Protein AF-A0A920KB88-F1 (afdb_monomer)

Mean predicted aligned error: 11.28 Å

Sequence (145 aa):
MKATSLFFSPTLFNYFARHFISYVLSIFLIIMAVIYLLDVVEFLRRGASKDSISLGLILEMAILKAPSIGHKILPFAVLFGSMMAFTKIVKSRELVAAHAAGFTIWQIIIPSICVVLIIGTFWISVINPVSSVLTANLKPWKIAS

Structure (mmCIF, N/CA/C/O backbone):
data_AF-A0A920KB88-F1
#
_entry.id   AF-A0A920KB88-F1
#
loop_
_atom_site.group_PDB
_atom_site.id
_atom_site.type_symbol
_atom_site.label_atom_id
_atom_site.label_alt_id
_atom_site.label_comp_id
_atom_site.label_asym_id
_atom_site.label_entity_id
_atom_site.label_seq_id
_atom_site.pdbx_PDB_ins_code
_atom_site.Cartn_x
_atom_site.Cartn_y
_atom_site.Cartn_z
_atom_site.occupancy
_atom_site.B_iso_or_equiv
_atom_site.auth_seq_id
_atom_site.auth_comp_id
_atom_site.auth_asym_id
_atom_site.auth_atom_id
_atom_site.pdbx_PDB_model_num
ATOM 1 N N . MET A 1 1 ? -14.306 -8.835 35.462 1.00 41.56 1 MET A N 1
ATOM 2 C CA . MET A 1 1 ? -13.471 -8.826 34.240 1.00 41.56 1 MET A CA 1
ATOM 3 C C . MET A 1 1 ? -14.365 -9.252 33.073 1.00 41.56 1 MET A C 1
ATOM 5 O O . MET A 1 1 ? -14.605 -10.437 32.901 1.00 41.56 1 MET A O 1
ATOM 9 N N . LYS A 1 2 ? -15.021 -8.307 32.381 1.00 40.75 2 LYS A N 1
ATOM 10 C CA . LYS A 1 2 ? -15.952 -8.629 31.283 1.00 40.75 2 LYS A CA 1
ATOM 11 C C . LYS A 1 2 ? -15.120 -8.947 30.044 1.00 40.75 2 LYS A C 1
ATOM 13 O O . LYS A 1 2 ? -14.433 -8.062 29.546 1.00 40.75 2 LYS A O 1
ATOM 18 N N . ALA A 1 3 ? -15.178 -10.193 29.582 1.00 52.50 3 ALA A N 1
ATOM 19 C CA . ALA A 1 3 ? -14.753 -10.560 28.242 1.00 52.50 3 ALA A CA 1
ATOM 20 C C . ALA A 1 3 ? -15.615 -9.756 27.257 1.00 52.50 3 ALA A C 1
ATOM 22 O O . ALA A 1 3 ? -16.789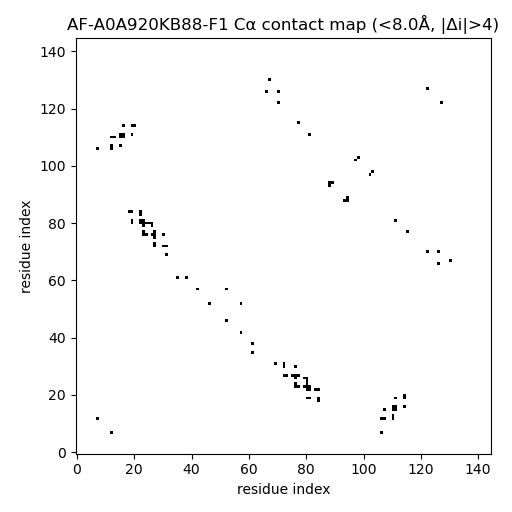 -10.050 27.043 1.00 52.50 3 ALA A O 1
ATOM 23 N N . THR A 1 4 ? -15.056 -8.657 26.762 1.00 54.81 4 THR A N 1
ATOM 24 C CA . THR A 1 4 ? -15.627 -7.788 25.740 1.00 54.81 4 THR A CA 1
ATOM 25 C C . THR A 1 4 ? -15.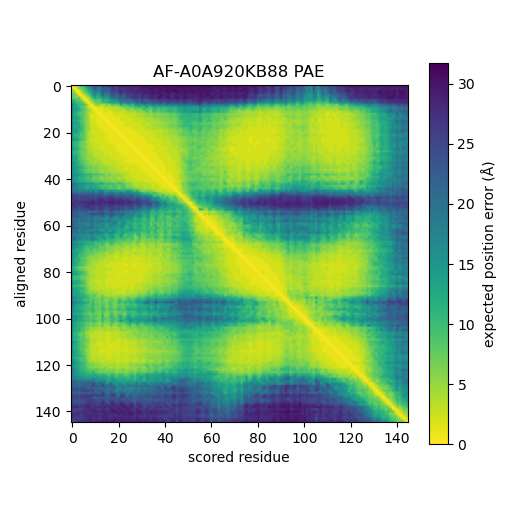690 -8.593 24.456 1.00 54.81 4 THR A C 1
ATOM 27 O O . THR A 1 4 ? -14.698 -8.752 23.750 1.00 54.81 4 THR A O 1
ATOM 30 N N . SER A 1 5 ? -16.863 -9.156 24.183 1.00 48.41 5 SER A N 1
ATOM 31 C CA . SER A 1 5 ? -17.202 -9.755 22.903 1.00 48.41 5 SER A CA 1
ATOM 32 C C . SER A 1 5 ? -16.877 -8.746 21.803 1.00 48.41 5 SER A C 1
ATOM 34 O O . SER A 1 5 ? -17.568 -7.738 21.645 1.00 48.41 5 SER A O 1
ATOM 36 N N . LEU A 1 6 ? -15.774 -8.989 21.095 1.00 57.69 6 LEU A N 1
ATOM 37 C CA . LEU A 1 6 ? -15.375 -8.282 19.891 1.00 57.69 6 LEU A CA 1
ATOM 38 C C . LEU A 1 6 ? -16.514 -8.446 18.882 1.00 57.69 6 LEU A C 1
ATOM 40 O O . LEU A 1 6 ? -16.566 -9.437 18.160 1.00 57.69 6 LEU A O 1
ATOM 44 N N . PHE A 1 7 ? -17.443 -7.492 18.840 1.00 57.25 7 PHE A N 1
ATOM 45 C CA . PHE A 1 7 ? -18.397 -7.361 17.744 1.00 57.25 7 PHE A CA 1
ATOM 46 C C . PHE A 1 7 ? -17.601 -6.952 16.503 1.00 57.25 7 PHE A C 1
ATOM 48 O O . PHE A 1 7 ? -17.481 -5.779 16.154 1.00 57.25 7 PHE A O 1
ATOM 55 N N . PHE A 1 8 ? -16.949 -7.934 15.887 1.00 61.31 8 PHE A N 1
ATOM 56 C CA . PHE A 1 8 ? -16.194 -7.778 14.659 1.00 61.31 8 PHE A CA 1
ATOM 57 C C . PHE A 1 8 ? -17.215 -7.670 13.530 1.00 61.31 8 PHE A C 1
ATOM 59 O O . PHE A 1 8 ? -17.611 -8.667 12.937 1.00 61.31 8 PHE A O 1
ATOM 66 N N . SER A 1 9 ? -17.731 -6.460 13.304 1.00 74.00 9 SER A N 1
ATOM 67 C CA . SER A 1 9 ? -18.686 -6.235 12.225 1.00 74.00 9 SER A CA 1
ATOM 68 C C . SER A 1 9 ? -17.967 -6.409 10.881 1.00 74.00 9 SER A C 1
ATOM 70 O O . SER A 1 9 ? -17.058 -5.624 10.578 1.00 74.00 9 SER A O 1
ATOM 72 N N . PRO A 1 10 ? -18.344 -7.402 10.052 1.00 79.88 10 PRO A N 1
ATOM 73 C CA . PRO A 1 10 ? -17.669 -7.669 8.781 1.00 79.88 10 PRO A CA 1
ATOM 74 C C . PRO A 1 10 ? -17.744 -6.480 7.817 1.00 79.88 10 PRO A C 1
ATOM 76 O O . PRO A 1 10 ? -16.840 -6.262 7.011 1.00 79.88 10 PRO A O 1
ATOM 79 N N . THR A 1 1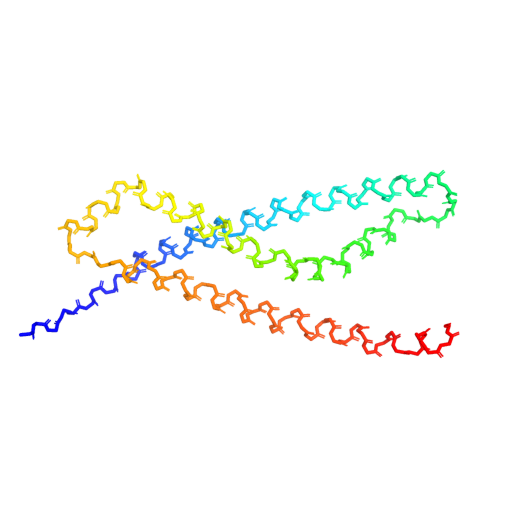1 ? -18.806 -5.678 7.923 1.00 83.94 11 THR A N 1
ATOM 80 C CA . THR A 1 11 ? -19.013 -4.490 7.090 1.00 83.94 11 THR A CA 1
ATOM 81 C C . THR A 1 11 ? -17.975 -3.411 7.382 1.00 83.94 11 THR A C 1
ATOM 83 O O . THR A 1 11 ? -17.391 -2.858 6.451 1.00 83.94 11 THR A O 1
ATOM 86 N N . LEU A 1 12 ? -17.679 -3.166 8.663 1.00 80.50 12 LEU A N 1
ATOM 87 C CA . LEU A 1 12 ? -16.680 -2.189 9.096 1.00 80.50 12 LEU A CA 1
ATOM 88 C C . LEU A 1 12 ? -15.266 -2.627 8.699 1.00 80.50 12 LEU A C 1
ATOM 90 O O . LEU A 1 12 ? -14.485 -1.827 8.185 1.00 80.50 12 LEU A O 1
ATOM 94 N N . PHE A 1 13 ? -14.961 -3.915 8.881 1.00 85.94 13 PHE A N 1
ATOM 95 C CA . PHE A 1 13 ? -13.680 -4.490 8.477 1.00 85.94 13 PHE A CA 1
ATOM 96 C C . PHE A 1 13 ? -13.432 -4.309 6.975 1.00 85.94 13 PHE A C 1
ATOM 98 O O . PHE A 1 13 ? -12.394 -3.782 6.574 1.00 85.94 13 PHE A O 1
ATOM 105 N N . ASN A 1 14 ? -14.402 -4.699 6.144 1.00 87.12 14 ASN A N 1
ATOM 106 C CA . ASN A 1 14 ? -14.271 -4.613 4.693 1.00 87.12 14 ASN A CA 1
ATOM 107 C C . ASN A 1 14 ? -14.203 -3.158 4.202 1.00 87.12 14 ASN A C 1
ATOM 109 O O . ASN A 1 14 ? -13.472 -2.854 3.260 1.00 87.12 14 ASN A O 1
ATOM 113 N N . TYR A 1 15 ? -14.922 -2.246 4.862 1.00 87.50 15 TYR A N 1
ATOM 114 C CA . TYR A 1 15 ? -14.858 -0.817 4.566 1.00 87.50 15 TYR A CA 1
ATOM 115 C C . TYR A 1 15 ? -13.450 -0.253 4.793 1.00 87.50 15 TYR A C 1
ATOM 117 O O . TYR A 1 15 ? -12.865 0.322 3.872 1.00 87.50 15 TYR A O 1
ATOM 125 N N . PHE A 1 16 ? -12.865 -0.479 5.975 1.00 86.06 16 PHE A N 1
ATOM 126 C CA . PHE A 1 16 ? -11.509 -0.011 6.270 1.00 86.06 16 PHE A CA 1
ATOM 127 C C . PHE A 1 16 ? -10.456 -0.680 5.387 1.00 86.06 16 PHE A C 1
ATOM 129 O O . PHE A 1 16 ? -9.570 0.008 4.883 1.00 86.06 16 PHE A O 1
ATOM 136 N N . ALA A 1 17 ? -10.577 -1.987 5.135 1.00 89.69 17 ALA A N 1
ATOM 137 C CA . ALA A 1 17 ? -9.674 -2.715 4.248 1.00 89.69 17 ALA A CA 1
ATOM 138 C C . ALA A 1 17 ? -9.698 -2.153 2.816 1.00 89.69 17 ALA A C 1
ATOM 140 O O . ALA A 1 17 ? -8.644 -1.896 2.233 1.00 89.69 17 ALA A O 1
ATOM 141 N N . ARG A 1 18 ? -10.892 -1.894 2.261 1.00 90.12 18 ARG A N 1
ATOM 142 C CA . ARG A 1 18 ? -11.057 -1.311 0.921 1.00 90.12 18 ARG A CA 1
ATOM 143 C C . ARG A 1 18 ? -10.537 0.124 0.843 1.00 90.12 18 ARG A C 1
ATOM 145 O O . ARG A 1 18 ? -9.951 0.514 -0.165 1.00 90.12 18 ARG A O 1
ATOM 152 N N . HIS A 1 19 ? -10.732 0.912 1.896 1.00 89.44 19 HIS A N 1
ATOM 153 C CA . HIS A 1 19 ? -10.180 2.261 1.958 1.00 89.44 19 HIS A CA 1
ATOM 154 C C . HIS A 1 19 ? -8.647 2.204 1.965 1.00 89.44 19 HIS A C 1
ATOM 156 O O . HIS A 1 19 ? -7.997 2.813 1.118 1.00 89.44 19 HIS A O 1
ATOM 162 N N . PHE A 1 20 ? -8.075 1.387 2.852 1.00 91.25 20 PHE A N 1
ATOM 163 C CA . PHE A 1 20 ? -6.634 1.207 2.999 1.00 91.25 20 PHE A CA 1
ATOM 164 C C . PHE A 1 20 ? -5.965 0.740 1.699 1.00 91.25 20 PHE A C 1
ATOM 166 O O . PHE A 1 20 ? -5.010 1.371 1.242 1.00 91.25 20 PHE A O 1
ATOM 173 N N . ILE A 1 21 ? -6.492 -0.312 1.057 1.00 93.06 21 ILE A N 1
ATOM 174 C CA . ILE A 1 21 ? -5.918 -0.836 -0.190 1.00 93.06 21 ILE A CA 1
ATOM 175 C C . ILE A 1 21 ? -5.972 0.196 -1.318 1.00 93.06 21 ILE A C 1
ATOM 177 O O . ILE A 1 21 ? -5.016 0.311 -2.080 1.00 93.06 21 ILE A O 1
ATOM 181 N N . SER A 1 22 ? -7.043 0.995 -1.394 1.00 93.12 22 SER A N 1
ATOM 182 C CA . SER A 1 22 ? -7.168 2.035 -2.414 1.00 93.12 22 SER A CA 1
ATOM 183 C C . SER A 1 22 ? -6.091 3.107 -2.251 1.00 93.12 22 SER A C 1
ATOM 185 O O . SER A 1 22 ? -5.504 3.517 -3.250 1.00 93.12 22 SER A O 1
ATOM 187 N N . TYR A 1 23 ? -5.790 3.545 -1.023 1.00 93.94 23 TYR A N 1
ATOM 188 C CA . TYR A 1 23 ? -4.729 4.533 -0.779 1.00 93.94 23 TYR A CA 1
ATOM 189 C C . TYR A 1 23 ? -3.336 3.987 -1.085 1.00 93.94 23 TYR A C 1
ATOM 191 O O . TYR A 1 23 ? -2.564 4.653 -1.773 1.00 93.94 23 TYR A O 1
ATOM 199 N N . VAL A 1 24 ? -3.025 2.773 -0.618 1.00 92.88 24 VAL A N 1
ATOM 200 C CA . VAL A 1 24 ? -1.738 2.120 -0.903 1.00 92.88 24 VAL A CA 1
ATOM 201 C C . VAL A 1 24 ? -1.544 1.953 -2.410 1.00 92.88 24 VAL A C 1
ATOM 203 O O . VAL A 1 24 ? -0.498 2.332 -2.935 1.00 92.88 24 VAL A O 1
ATOM 206 N N . LEU A 1 25 ? -2.562 1.458 -3.121 1.00 92.88 25 LEU A N 1
ATOM 207 C CA . LEU A 1 25 ? -2.494 1.265 -4.568 1.00 92.88 25 LEU A CA 1
ATOM 208 C C . LEU A 1 25 ? -2.368 2.596 -5.317 1.00 92.88 25 LEU A C 1
ATOM 210 O O . LEU A 1 25 ? -1.578 2.697 -6.250 1.00 92.88 25 LEU A O 1
ATOM 214 N N . SER A 1 26 ? -3.094 3.631 -4.888 1.00 94.06 26 SER A N 1
ATOM 215 C CA . SER A 1 26 ? -3.028 4.956 -5.518 1.00 94.06 26 SER A CA 1
ATOM 216 C C . SER A 1 26 ? -1.624 5.543 -5.417 1.00 94.06 26 SER A C 1
ATOM 218 O O . SER A 1 26 ? -1.072 5.997 -6.414 1.00 94.06 26 SER A O 1
ATOM 220 N N . ILE A 1 27 ? -1.009 5.485 -4.234 1.00 93.88 27 ILE A N 1
ATOM 221 C CA . ILE A 1 27 ? 0.350 5.998 -4.037 1.00 93.88 27 ILE A CA 1
ATOM 222 C C . ILE A 1 27 ? 1.373 5.158 -4.794 1.00 93.88 27 ILE A C 1
ATOM 224 O O . ILE A 1 27 ? 2.271 5.719 -5.418 1.00 93.88 27 ILE A O 1
ATOM 228 N N . PHE A 1 28 ? 1.226 3.832 -4.788 1.00 91.06 28 PHE A N 1
ATOM 229 C CA . PHE A 1 28 ? 2.081 2.951 -5.577 1.00 91.06 28 PHE A CA 1
ATOM 230 C C . PHE A 1 28 ? 2.056 3.328 -7.063 1.00 91.06 28 PHE A C 1
ATOM 232 O O . PHE A 1 28 ? 3.111 3.500 -7.670 1.00 91.06 28 PHE A O 1
ATOM 239 N N . LEU A 1 29 ? 0.859 3.514 -7.631 1.00 91.62 29 LEU A N 1
ATOM 240 C CA . LEU A 1 29 ? 0.678 3.892 -9.031 1.00 91.62 29 LEU A CA 1
ATOM 241 C C . LEU A 1 29 ? 1.240 5.280 -9.337 1.00 91.62 29 LEU A C 1
ATOM 243 O O . LEU A 1 29 ? 1.883 5.446 -10.368 1.00 91.62 29 LEU A O 1
ATOM 247 N N . ILE A 1 30 ? 1.056 6.257 -8.446 1.00 94.12 30 ILE A N 1
ATOM 248 C CA . ILE A 1 30 ? 1.617 7.605 -8.614 1.00 94.12 30 ILE A CA 1
ATOM 249 C C . ILE A 1 30 ? 3.148 7.547 -8.658 1.00 94.12 30 ILE A C 1
ATOM 251 O O . ILE A 1 30 ? 3.755 8.096 -9.575 1.00 94.12 30 ILE A O 1
ATOM 255 N N . ILE A 1 31 ? 3.783 6.852 -7.708 1.00 90.94 31 ILE A N 1
ATOM 256 C CA . ILE A 1 31 ? 5.248 6.739 -7.666 1.00 90.94 31 ILE A CA 1
ATOM 257 C C . ILE A 1 31 ? 5.765 5.976 -8.894 1.00 90.94 31 ILE A C 1
ATOM 259 O O . ILE A 1 31 ? 6.729 6.412 -9.525 1.00 90.94 31 ILE A O 1
ATOM 263 N N . MET A 1 32 ? 5.109 4.874 -9.274 1.00 87.31 32 MET A N 1
ATOM 264 C CA . MET A 1 32 ? 5.455 4.120 -10.483 1.00 87.31 32 MET A CA 1
ATOM 265 C C . MET A 1 32 ? 5.323 4.967 -11.749 1.00 87.31 32 MET A C 1
ATOM 267 O O . MET A 1 32 ? 6.215 4.924 -12.591 1.00 87.31 32 MET A O 1
ATOM 271 N N . ALA A 1 33 ? 4.260 5.763 -11.880 1.00 88.56 33 ALA A N 1
ATOM 272 C CA . ALA A 1 33 ? 4.052 6.635 -13.032 1.00 88.56 33 ALA A CA 1
ATOM 273 C C . ALA A 1 33 ? 5.155 7.696 -13.152 1.00 88.56 33 ALA A C 1
ATOM 275 O O . ALA A 1 33 ? 5.674 7.921 -14.245 1.00 88.56 33 ALA A O 1
ATOM 276 N N . VAL A 1 34 ? 5.555 8.306 -12.032 1.00 91.19 34 VAL A N 1
ATOM 277 C CA . VAL A 1 34 ? 6.664 9.271 -12.009 1.00 91.19 34 VAL A CA 1
ATOM 278 C C . VAL A 1 34 ? 7.966 8.606 -12.447 1.00 91.19 34 VAL A C 1
ATOM 280 O O . VAL A 1 34 ? 8.654 9.133 -13.315 1.00 91.19 34 VAL A O 1
ATOM 283 N N . ILE A 1 35 ? 8.296 7.436 -11.897 1.00 86.56 35 ILE A N 1
ATOM 284 C CA . ILE A 1 35 ? 9.534 6.724 -12.248 1.00 86.56 35 ILE A CA 1
ATOM 285 C C . ILE A 1 35 ? 9.524 6.284 -13.711 1.00 86.56 35 ILE A C 1
ATOM 287 O O . ILE A 1 35 ? 10.533 6.428 -14.394 1.00 86.56 35 ILE A O 1
ATOM 291 N N . TYR A 1 36 ? 8.384 5.819 -14.215 1.00 81.12 36 TYR A N 1
ATOM 292 C CA . TYR A 1 36 ? 8.230 5.465 -15.620 1.00 81.12 36 TYR A CA 1
ATOM 293 C C . TYR A 1 36 ? 8.469 6.667 -16.542 1.00 81.12 36 TYR A C 1
ATOM 295 O O . TYR A 1 36 ? 9.190 6.557 -17.531 1.00 81.12 36 TYR A O 1
ATOM 303 N N . LEU A 1 37 ? 7.921 7.835 -16.196 1.00 85.50 37 LEU A N 1
ATOM 304 C CA . LEU A 1 37 ? 8.157 9.067 -16.946 1.00 85.50 37 LEU A CA 1
ATOM 305 C C . LEU A 1 37 ? 9.645 9.439 -16.940 1.00 85.50 37 LEU A C 1
ATOM 307 O O . LEU A 1 37 ? 10.192 9.769 -17.992 1.00 85.50 37 LEU A O 1
ATOM 311 N N . LEU A 1 38 ? 10.314 9.335 -15.787 1.00 85.88 38 LEU A N 1
ATOM 312 C CA . LEU A 1 38 ? 11.755 9.580 -15.679 1.00 85.88 38 LEU A CA 1
ATOM 313 C C . LEU A 1 38 ? 12.573 8.617 -16.547 1.00 85.88 38 LEU A C 1
ATOM 315 O O . LEU A 1 38 ? 13.499 9.062 -17.223 1.00 85.88 38 LEU A O 1
ATOM 319 N N . ASP A 1 39 ? 12.218 7.331 -16.572 1.00 80.88 39 ASP A N 1
ATOM 320 C CA . ASP A 1 39 ? 12.881 6.342 -17.424 1.00 80.88 39 ASP A CA 1
ATOM 321 C C . ASP A 1 39 ? 12.716 6.708 -18.908 1.00 80.88 39 ASP A C 1
ATOM 323 O O . ASP A 1 39 ? 13.706 6.749 -19.636 1.00 80.88 39 ASP A O 1
ATOM 327 N N . VAL A 1 40 ? 11.503 7.055 -19.359 1.00 75.12 40 VAL A N 1
ATOM 328 C CA . VAL A 1 40 ? 11.251 7.485 -20.750 1.00 75.12 40 VAL A CA 1
ATOM 329 C C . VAL A 1 40 ? 12.079 8.721 -21.114 1.00 75.12 40 VAL A C 1
ATOM 331 O O . VAL A 1 40 ? 12.700 8.752 -22.177 1.00 75.12 40 VAL A O 1
ATOM 334 N N . VAL A 1 41 ? 12.135 9.725 -20.235 1.00 84.81 41 VAL A N 1
ATOM 335 C CA . VAL A 1 41 ? 12.939 10.940 -20.454 1.00 84.81 41 VAL A CA 1
ATOM 336 C C . VAL A 1 41 ? 14.431 10.611 -20.540 1.00 84.81 41 VAL A C 1
ATOM 338 O O . VAL A 1 41 ? 15.120 11.094 -21.439 1.00 84.81 41 VAL A O 1
ATOM 341 N N . GLU A 1 42 ? 14.938 9.759 -19.650 1.00 81.88 42 GLU A N 1
ATOM 342 C CA . GLU A 1 42 ? 16.335 9.321 -19.666 1.00 81.88 42 GLU A CA 1
ATOM 343 C C . GLU A 1 42 ? 16.662 8.526 -20.941 1.00 81.88 42 GLU A C 1
ATOM 345 O O . GLU A 1 42 ? 17.748 8.677 -21.503 1.00 81.88 42 GLU A O 1
ATOM 350 N N . PHE A 1 43 ? 15.720 7.729 -21.451 1.00 70.94 43 PHE A N 1
ATOM 351 C CA . PHE A 1 43 ? 15.866 7.041 -22.733 1.00 70.94 43 PHE A CA 1
ATOM 352 C C . PHE A 1 43 ? 15.899 8.004 -23.919 1.00 70.94 43 PHE A C 1
ATOM 354 O O . PHE A 1 43 ? 16.781 7.863 -24.762 1.00 70.94 43 PHE A O 1
ATOM 361 N N . LEU A 1 44 ? 15.012 9.003 -23.975 1.00 76.62 44 LEU A N 1
ATOM 362 C CA . LEU A 1 44 ? 15.040 10.038 -25.019 1.00 76.62 44 LEU A CA 1
ATOM 363 C C . LEU A 1 44 ? 16.373 10.797 -25.012 1.00 76.62 44 LEU A C 1
ATOM 365 O O . LEU A 1 44 ? 16.969 11.027 -26.063 1.00 76.62 44 LEU A O 1
ATOM 369 N N . ARG A 1 45 ? 16.886 11.107 -23.815 1.00 77.88 45 ARG A N 1
ATOM 370 C CA . ARG A 1 45 ? 18.191 11.751 -23.632 1.00 77.88 45 ARG A CA 1
ATOM 371 C C . ARG A 1 45 ? 19.347 10.884 -24.141 1.00 77.88 45 ARG A C 1
ATOM 373 O O . ARG A 1 45 ? 20.285 11.411 -24.727 1.00 77.88 45 ARG A O 1
ATOM 380 N N . ARG A 1 46 ? 19.293 9.565 -23.924 1.00 68.50 46 ARG A N 1
ATOM 381 C CA . ARG A 1 46 ? 20.326 8.607 -24.367 1.00 68.50 46 ARG A CA 1
ATOM 382 C C . ARG A 1 46 ? 20.236 8.262 -25.856 1.00 68.50 46 ARG A C 1
ATOM 384 O O . ARG A 1 46 ? 21.270 8.086 -26.495 1.00 68.50 46 ARG A O 1
ATOM 391 N N . GLY A 1 47 ? 19.024 8.174 -26.403 1.00 64.19 47 GLY A N 1
ATOM 392 C CA . GLY A 1 47 ? 18.759 7.863 -27.812 1.00 64.19 47 GLY A CA 1
ATOM 393 C C . GLY A 1 47 ? 19.230 8.958 -28.769 1.00 64.19 47 GLY A C 1
ATOM 394 O O . GLY A 1 47 ? 19.614 8.661 -29.892 1.00 64.19 47 GLY A O 1
ATOM 395 N N . ALA A 1 48 ? 19.328 10.203 -28.297 1.00 59.94 48 ALA A N 1
ATOM 396 C CA . ALA A 1 48 ? 19.934 11.299 -29.050 1.00 59.94 48 ALA A CA 1
ATOM 397 C C . ALA A 1 48 ? 21.444 11.111 -29.334 1.00 59.94 48 ALA A C 1
ATOM 399 O O . ALA A 1 48 ? 22.020 11.899 -30.078 1.00 59.94 48 ALA A O 1
ATOM 400 N N . SER A 1 49 ? 22.111 10.107 -28.742 1.00 58.25 49 SER A N 1
ATOM 401 C CA . SER A 1 49 ? 23.565 9.904 -28.868 1.00 58.25 49 SER A CA 1
ATOM 402 C C . SER A 1 49 ? 23.991 8.595 -29.544 1.00 58.25 49 SER A C 1
ATOM 404 O O . SER A 1 49 ? 25.179 8.445 -29.827 1.00 58.25 49 SER A O 1
ATOM 406 N N . LYS A 1 50 ? 23.081 7.647 -29.811 1.00 56.31 50 LYS A N 1
ATOM 407 C CA . LYS A 1 50 ? 23.385 6.407 -30.548 1.00 56.31 50 LYS A CA 1
ATOM 408 C C . LYS A 1 50 ? 22.171 5.955 -31.355 1.00 56.31 50 LYS A C 1
ATOM 410 O O . LYS A 1 50 ? 21.128 5.650 -30.781 1.00 56.31 50 LYS A O 1
ATOM 415 N N . ASP A 1 51 ? 22.349 5.894 -32.670 1.00 60.16 51 ASP A N 1
ATOM 416 C CA . ASP A 1 51 ? 21.415 5.269 -33.602 1.00 60.16 51 ASP A CA 1
ATOM 417 C C . ASP A 1 51 ? 21.095 3.824 -33.169 1.00 60.16 51 ASP A C 1
ATOM 419 O O . ASP A 1 51 ? 21.958 3.128 -32.635 1.00 60.16 51 ASP A O 1
ATOM 423 N N . SER A 1 52 ? 19.861 3.389 -33.447 1.00 55.38 52 SER A N 1
ATOM 424 C CA . SER A 1 52 ? 19.362 2.002 -33.385 1.00 55.38 52 SER A CA 1
ATOM 425 C C . SER A 1 52 ? 18.831 1.418 -32.060 1.00 55.38 52 SER A C 1
ATOM 427 O O . SER A 1 52 ? 18.928 0.206 -31.855 1.00 55.38 52 SER A O 1
ATOM 429 N N . ILE A 1 53 ? 18.180 2.195 -31.186 1.00 57.03 53 ILE A N 1
ATOM 430 C CA . ILE A 1 53 ? 17.291 1.597 -30.166 1.00 57.03 53 ILE A CA 1
ATOM 431 C C . ILE A 1 53 ? 15.830 1.839 -30.563 1.00 57.03 53 ILE A C 1
ATOM 433 O O . ILE A 1 53 ? 15.330 2.958 -30.490 1.00 57.03 53 ILE A O 1
ATOM 437 N N . SER A 1 54 ? 15.144 0.778 -30.999 1.00 68.12 54 SER A N 1
ATOM 438 C CA . SER A 1 54 ? 13.711 0.813 -31.321 1.00 68.12 54 SER A CA 1
ATOM 439 C C . SER A 1 54 ? 12.884 1.164 -30.079 1.00 68.12 54 SER A C 1
ATOM 441 O O . SER A 1 54 ? 13.077 0.566 -29.019 1.00 68.12 54 SER A O 1
ATOM 44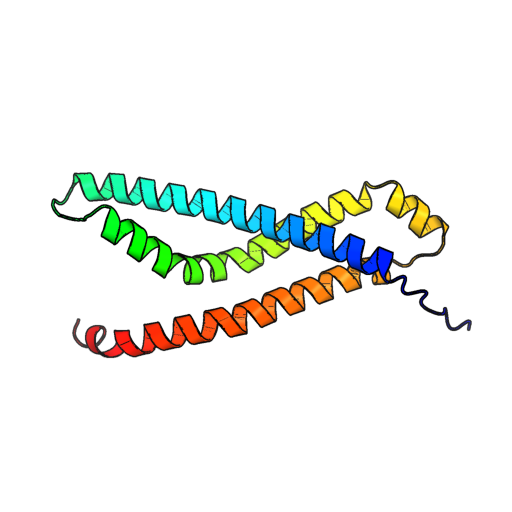3 N N . LEU A 1 55 ? 11.919 2.083 -30.218 1.00 62.47 55 LEU A N 1
ATOM 444 C CA . LEU A 1 55 ? 10.951 2.432 -29.164 1.00 62.47 55 LEU A CA 1
ATOM 445 C C . LEU A 1 55 ? 10.249 1.194 -28.576 1.00 62.47 55 LEU A C 1
ATOM 447 O O . LEU A 1 55 ? 9.953 1.167 -27.383 1.00 62.47 55 LEU A O 1
ATOM 451 N N . GLY A 1 56 ? 10.038 0.150 -29.386 1.00 66.12 56 GLY A N 1
ATOM 452 C CA . GLY A 1 56 ? 9.464 -1.119 -28.931 1.00 66.12 56 GLY A CA 1
ATOM 453 C C . GLY A 1 56 ? 10.361 -1.875 -27.945 1.00 66.12 56 GLY A C 1
ATOM 454 O O . GLY A 1 56 ? 9.870 -2.365 -26.933 1.00 66.12 56 GLY A O 1
ATOM 455 N N . LEU A 1 57 ? 11.680 -1.889 -28.178 1.00 63.53 57 LEU A N 1
ATOM 456 C CA . LEU A 1 57 ? 12.653 -2.543 -27.293 1.00 63.53 57 LEU A CA 1
ATOM 457 C C . LEU A 1 57 ? 12.728 -1.834 -25.931 1.00 63.53 57 LEU A C 1
ATOM 459 O O . LEU A 1 57 ? 12.854 -2.472 -24.892 1.00 63.53 57 LEU A O 1
ATOM 463 N N . ILE A 1 58 ? 12.602 -0.505 -25.923 1.00 63.31 58 ILE A N 1
ATOM 464 C CA . ILE A 1 58 ? 12.586 0.304 -24.695 1.00 63.31 58 ILE A CA 1
ATOM 465 C C . ILE A 1 58 ? 11.342 -0.012 -23.862 1.00 63.31 58 ILE A C 1
ATOM 467 O O . ILE A 1 58 ? 11.446 -0.183 -22.648 1.00 63.31 58 ILE A O 1
ATOM 471 N N . LEU A 1 59 ? 10.180 -0.128 -24.511 1.00 65.62 59 LEU A N 1
ATOM 472 C CA . LEU A 1 59 ? 8.925 -0.472 -23.849 1.00 65.62 59 LEU A CA 1
ATOM 473 C C . LEU A 1 59 ? 8.985 -1.881 -23.238 1.00 65.62 59 LEU A C 1
ATOM 475 O O . LEU A 1 59 ? 8.580 -2.082 -22.094 1.00 65.62 59 LEU A O 1
ATOM 479 N N . GLU A 1 60 ? 9.563 -2.837 -23.965 1.00 67.25 60 GLU A N 1
ATOM 480 C CA . GLU A 1 60 ? 9.754 -4.215 -23.508 1.00 67.25 60 GLU A CA 1
ATOM 481 C C . GLU A 1 60 ? 10.732 -4.296 -22.321 1.00 67.25 60 GLU A C 1
ATOM 483 O O . GLU A 1 60 ? 10.436 -4.922 -21.300 1.00 67.25 60 GLU A O 1
ATOM 488 N N . MET A 1 61 ? 11.857 -3.573 -22.384 1.00 63.25 61 MET A N 1
ATOM 489 C CA . MET A 1 61 ? 12.816 -3.474 -21.277 1.00 63.25 61 MET A CA 1
ATOM 490 C C . MET A 1 61 ? 12.227 -2.760 -20.052 1.00 63.25 61 MET A C 1
ATOM 492 O O . MET A 1 61 ? 12.523 -3.145 -18.918 1.00 63.25 61 MET A O 1
ATOM 496 N N . ALA A 1 62 ? 11.388 -1.740 -20.254 1.00 65.62 62 ALA A N 1
ATOM 497 C CA . ALA A 1 62 ? 10.694 -1.036 -19.179 1.00 65.62 62 ALA A CA 1
ATOM 498 C C . ALA A 1 62 ? 9.682 -1.949 -18.469 1.00 65.62 62 ALA A C 1
ATOM 500 O O . ALA A 1 62 ? 9.645 -1.985 -17.237 1.00 65.62 62 ALA A O 1
ATOM 501 N N . ILE A 1 63 ? 8.927 -2.755 -19.225 1.00 66.88 63 ILE A N 1
ATOM 502 C CA . ILE A 1 63 ? 8.009 -3.762 -18.675 1.00 66.88 63 ILE A CA 1
ATOM 503 C C . ILE A 1 63 ? 8.781 -4.833 -17.892 1.00 66.88 63 ILE A C 1
ATOM 505 O O . ILE A 1 63 ? 8.375 -5.175 -16.783 1.00 66.88 63 ILE A O 1
ATOM 509 N N . LEU A 1 64 ? 9.929 -5.305 -18.392 1.00 67.81 64 LEU A N 1
ATOM 510 C CA . LEU A 1 64 ? 10.781 -6.260 -17.666 1.00 67.81 64 LEU A CA 1
ATOM 511 C C . LEU A 1 64 ? 11.373 -5.682 -16.370 1.00 67.81 64 LEU A C 1
ATOM 513 O O . LEU A 1 64 ? 11.608 -6.415 -15.408 1.00 67.81 64 LEU A O 1
ATOM 517 N N . LYS A 1 65 ? 11.622 -4.369 -16.323 1.00 68.69 65 LYS A N 1
ATOM 518 C CA . LYS A 1 65 ? 12.115 -3.667 -15.128 1.00 68.69 65 LYS A CA 1
ATOM 519 C C . LYS A 1 65 ? 11.019 -3.369 -14.105 1.00 68.69 65 LYS A C 1
ATOM 521 O O . LYS A 1 65 ? 11.333 -3.243 -12.917 1.00 68.69 65 LYS A O 1
ATOM 526 N N . ALA A 1 66 ? 9.760 -3.278 -14.532 1.00 69.69 66 ALA A N 1
ATOM 527 C CA . ALA A 1 66 ? 8.635 -2.897 -13.681 1.00 69.69 66 ALA A CA 1
ATOM 528 C C . ALA A 1 66 ? 8.489 -3.752 -12.399 1.00 69.69 66 ALA A C 1
ATOM 530 O O . ALA A 1 66 ? 8.299 -3.158 -11.336 1.00 69.69 66 ALA A O 1
ATOM 531 N N . PRO A 1 67 ? 8.663 -5.094 -12.409 1.00 70.75 67 PRO A N 1
ATOM 532 C CA . PRO A 1 67 ? 8.608 -5.910 -11.192 1.00 70.75 67 PRO A CA 1
ATOM 533 C C . PRO A 1 67 ? 9.732 -5.588 -10.195 1.00 70.75 67 PRO A C 1
ATOM 535 O O . PRO A 1 67 ? 9.501 -5.515 -8.987 1.00 70.75 67 PRO A O 1
ATOM 538 N N . SER A 1 68 ? 10.952 -5.354 -10.693 1.00 72.50 68 SER A N 1
ATOM 539 C CA . SER A 1 68 ? 12.126 -5.057 -9.860 1.00 72.50 68 SER A CA 1
ATOM 540 C C . SER A 1 68 ? 12.030 -3.673 -9.217 1.00 72.50 68 SER A C 1
ATOM 542 O O . SER A 1 68 ? 12.319 -3.499 -8.030 1.00 72.50 68 SER A O 1
ATOM 544 N N . ILE A 1 69 ? 11.583 -2.687 -9.996 1.00 76.31 69 ILE A N 1
ATOM 545 C CA . ILE A 1 69 ? 11.338 -1.321 -9.532 1.00 76.31 69 ILE A CA 1
ATOM 546 C C . ILE A 1 69 ? 10.173 -1.315 -8.532 1.00 76.31 69 ILE A C 1
ATOM 548 O O . ILE A 1 69 ? 10.304 -0.775 -7.432 1.00 76.31 69 ILE A O 1
ATOM 552 N N . GLY A 1 70 ? 9.083 -2.017 -8.853 1.00 80.44 70 GLY A N 1
ATOM 553 C CA . GLY A 1 70 ? 7.929 -2.176 -7.975 1.00 80.44 70 GLY A CA 1
ATOM 554 C C . GLY A 1 70 ? 8.292 -2.777 -6.616 1.00 80.44 70 GLY A C 1
ATOM 555 O O . GLY A 1 70 ? 7.824 -2.278 -5.598 1.00 80.44 70 GLY A O 1
ATOM 556 N N . HIS A 1 71 ? 9.178 -3.779 -6.560 1.00 81.31 71 HIS A N 1
ATOM 557 C CA . HIS A 1 71 ? 9.629 -4.371 -5.292 1.00 81.31 71 HIS A CA 1
ATOM 558 C C . HIS A 1 71 ? 10.308 -3.357 -4.362 1.00 81.31 71 HIS A C 1
ATOM 560 O O . HIS A 1 71 ? 10.092 -3.386 -3.153 1.00 81.31 71 HIS A O 1
ATOM 566 N N . LYS A 1 72 ? 11.086 -2.425 -4.921 1.00 81.88 72 LYS A N 1
ATOM 567 C CA . LYS A 1 72 ? 11.739 -1.365 -4.141 1.00 81.88 72 LYS A CA 1
ATOM 568 C C . LYS A 1 72 ? 10.752 -0.291 -3.687 1.00 81.88 72 LYS A C 1
ATOM 570 O O . LYS A 1 72 ? 10.930 0.269 -2.614 1.00 81.88 72 LYS A O 1
ATOM 575 N N . ILE A 1 73 ? 9.723 -0.008 -4.486 1.00 86.44 73 ILE A N 1
ATOM 576 C CA . ILE A 1 73 ? 8.743 1.057 -4.220 1.00 86.44 73 ILE A CA 1
ATOM 577 C C . ILE A 1 73 ? 7.643 0.608 -3.264 1.00 86.44 73 ILE A C 1
ATOM 579 O O . ILE A 1 73 ? 7.167 1.415 -2.469 1.00 86.44 73 ILE A O 1
ATOM 583 N N . LEU A 1 74 ? 7.238 -0.662 -3.323 1.00 87.31 74 LEU A N 1
ATOM 584 C CA . LEU A 1 74 ? 6.155 -1.214 -2.515 1.00 87.31 74 LEU A CA 1
ATOM 585 C C . LEU A 1 74 ? 6.235 -0.829 -1.021 1.00 87.31 74 LEU A C 1
ATOM 587 O O . LEU A 1 74 ? 5.227 -0.335 -0.513 1.00 87.31 74 LEU A O 1
ATOM 591 N N . PRO A 1 75 ? 7.378 -0.959 -0.307 1.00 88.19 75 PRO A N 1
ATOM 592 C CA . PRO A 1 75 ? 7.453 -0.554 1.100 1.00 88.19 75 PRO A CA 1
ATOM 593 C C . PRO A 1 75 ? 7.184 0.944 1.314 1.00 88.19 75 PRO A C 1
ATOM 595 O O . PRO A 1 75 ? 6.519 1.311 2.282 1.00 88.19 75 PRO A O 1
ATOM 598 N N . PHE A 1 76 ? 7.617 1.813 0.395 1.00 90.00 76 PHE A N 1
ATOM 599 C CA . PHE A 1 76 ? 7.315 3.247 0.456 1.00 90.00 76 PHE A CA 1
ATOM 600 C C . PHE A 1 76 ? 5.838 3.523 0.178 1.00 90.00 76 PHE A C 1
ATOM 602 O O . PHE A 1 76 ? 5.217 4.323 0.876 1.00 90.00 76 PHE A O 1
ATOM 609 N N . ALA A 1 77 ? 5.247 2.834 -0.798 1.00 92.06 77 ALA A N 1
ATOM 610 C CA . ALA A 1 77 ? 3.829 2.974 -1.098 1.00 92.06 77 ALA A CA 1
ATOM 611 C C . ALA A 1 77 ? 2.941 2.527 0.072 1.00 92.06 77 ALA A C 1
ATOM 613 O O . ALA A 1 77 ? 1.951 3.188 0.377 1.00 92.06 77 ALA A O 1
ATOM 614 N N . VAL A 1 78 ? 3.318 1.454 0.773 1.00 92.38 78 VAL A N 1
ATOM 615 C CA . VAL A 1 78 ? 2.640 1.016 2.002 1.00 92.38 78 VAL A CA 1
ATOM 616 C C . VAL A 1 78 ? 2.807 2.051 3.118 1.00 92.38 78 VAL A C 1
ATOM 618 O O . VAL A 1 78 ? 1.829 2.380 3.789 1.00 92.38 78 VAL A O 1
ATOM 621 N N . LEU A 1 79 ? 4.004 2.617 3.295 1.00 93.31 79 LEU A N 1
ATOM 622 C CA . LEU A 1 79 ? 4.271 3.640 4.311 1.00 93.31 79 LEU A CA 1
ATOM 623 C C . LEU A 1 79 ? 3.427 4.904 4.092 1.00 93.31 79 LEU A C 1
ATOM 625 O O . LEU A 1 79 ? 2.639 5.292 4.952 1.00 93.31 79 LEU A O 1
ATOM 629 N N . PHE A 1 80 ? 3.542 5.532 2.923 1.00 94.12 80 PHE A N 1
ATOM 630 C CA . PHE A 1 80 ? 2.784 6.744 2.617 1.00 94.12 80 PHE A CA 1
ATOM 631 C C . PHE A 1 80 ? 1.280 6.457 2.484 1.00 94.12 80 PHE A C 1
ATOM 633 O O . PHE A 1 80 ? 0.454 7.277 2.890 1.00 94.12 80 PHE A O 1
ATOM 640 N N . GLY A 1 81 ? 0.912 5.276 1.973 1.00 92.44 81 GLY A N 1
ATOM 641 C CA . GLY A 1 81 ? -0.479 4.863 1.767 1.00 92.44 81 GLY A CA 1
ATOM 642 C C . GLY A 1 81 ? -1.208 4.671 3.081 1.00 92.44 81 GLY A C 1
ATOM 643 O O . GLY A 1 81 ? -2.297 5.213 3.271 1.00 92.44 81 GLY A O 1
ATOM 644 N N . SER A 1 82 ? -0.565 3.977 4.020 1.00 92.81 82 SER A N 1
ATOM 645 C CA . SER A 1 82 ? -1.072 3.827 5.381 1.00 92.81 82 SER A CA 1
ATOM 646 C C . SER A 1 82 ? -1.186 5.175 6.090 1.00 92.81 82 SER A C 1
ATOM 648 O O . SER A 1 82 ? -2.218 5.451 6.698 1.00 92.81 82 SER A O 1
ATOM 650 N N . MET A 1 83 ? -0.200 6.064 5.941 1.00 93.56 83 MET A N 1
ATOM 651 C CA . MET A 1 83 ? -0.241 7.394 6.551 1.00 93.56 83 MET A CA 1
ATOM 652 C C . MET A 1 83 ? -1.415 8.242 6.039 1.00 93.56 83 MET A C 1
ATOM 654 O O . MET A 1 83 ? -2.131 8.845 6.844 1.00 93.56 83 MET A O 1
ATOM 658 N N . MET A 1 84 ? -1.674 8.259 4.726 1.00 92.56 84 MET A N 1
ATOM 659 C CA . MET A 1 84 ? -2.834 8.964 4.162 1.00 92.56 84 MET A CA 1
ATOM 660 C C . MET A 1 84 ? -4.160 8.316 4.577 1.00 92.56 84 MET A C 1
ATOM 662 O O . MET A 1 84 ? -5.071 9.033 4.998 1.00 92.56 84 MET A O 1
ATOM 666 N N . ALA A 1 85 ? -4.258 6.984 4.517 1.00 91.00 85 ALA A N 1
ATOM 667 C CA . ALA A 1 85 ? -5.456 6.249 4.916 1.00 91.00 85 ALA A CA 1
ATOM 668 C C . ALA A 1 85 ? -5.810 6.511 6.388 1.00 91.00 85 ALA A C 1
ATOM 670 O O . ALA A 1 85 ? -6.938 6.893 6.698 1.00 91.00 85 ALA A O 1
ATOM 671 N N . PHE A 1 86 ? -4.838 6.393 7.297 1.00 89.50 86 PHE A N 1
ATOM 672 C CA . PHE A 1 86 ? -5.052 6.649 8.720 1.00 89.50 86 PHE A CA 1
ATOM 673 C C . PHE A 1 86 ? -5.366 8.111 9.005 1.00 89.50 86 PHE A C 1
ATOM 675 O O . PHE A 1 86 ? -6.281 8.389 9.773 1.00 89.50 86 PHE A O 1
ATOM 682 N N . THR A 1 87 ? -4.701 9.056 8.337 1.00 89.69 87 THR A N 1
ATOM 683 C CA . THR A 1 87 ? -5.039 10.480 8.478 1.00 89.69 87 THR A CA 1
ATOM 684 C C . THR A 1 87 ? -6.484 10.751 8.063 1.00 89.69 87 THR A C 1
ATOM 686 O O . THR A 1 87 ? -7.177 11.541 8.709 1.00 89.69 87 THR A O 1
ATOM 689 N N . LYS A 1 88 ? -6.967 10.096 7.000 1.00 88.31 88 LYS A N 1
ATOM 690 C CA . LYS A 1 88 ? -8.348 10.250 6.541 1.00 88.31 88 LYS A CA 1
ATOM 691 C C . LYS A 1 88 ? -9.349 9.640 7.522 1.00 88.31 88 LYS A C 1
ATOM 693 O O . LYS A 1 88 ? -10.350 10.286 7.821 1.00 88.31 88 LYS A O 1
ATOM 698 N N . ILE A 1 89 ? -9.047 8.457 8.058 1.00 83.88 89 ILE A N 1
ATOM 699 C CA . ILE A 1 89 ? -9.872 7.770 9.061 1.00 83.88 89 ILE A CA 1
ATOM 700 C C . ILE A 1 89 ? -9.947 8.589 10.354 1.00 83.88 89 ILE A C 1
ATOM 702 O O . ILE A 1 89 ? -11.039 8.824 10.859 1.00 83.88 89 ILE A O 1
ATOM 706 N N . VAL A 1 90 ? -8.814 9.099 10.849 1.00 83.56 90 VAL A N 1
ATOM 707 C CA . VAL A 1 90 ? -8.749 9.898 12.087 1.00 83.56 90 VAL A CA 1
ATOM 708 C C . VAL A 1 90 ? -9.515 11.213 11.978 1.00 83.56 90 VAL A C 1
ATOM 710 O O . VAL A 1 90 ? -10.123 11.659 12.947 1.00 83.56 90 VAL A O 1
ATOM 713 N N . LYS A 1 91 ? -9.546 11.817 10.788 1.00 82.81 91 LYS A N 1
ATOM 714 C CA . LYS A 1 91 ? -10.333 13.029 10.519 1.00 82.81 91 LYS A CA 1
ATOM 715 C C . LYS A 1 91 ? -11.809 12.746 10.208 1.00 82.81 91 LYS A C 1
ATOM 717 O O . LYS A 1 91 ? -12.585 13.693 10.084 1.00 82.81 91 LYS A O 1
ATOM 722 N N . SER A 1 92 ? -12.208 11.483 10.045 1.00 80.88 92 SER A N 1
ATOM 723 C CA . SER A 1 92 ? -13.595 11.119 9.755 1.00 80.88 92 SER A CA 1
ATOM 724 C C . SER A 1 92 ? -14.450 11.215 11.017 1.00 80.88 92 SER A C 1
ATOM 726 O O . SER A 1 92 ? -14.091 10.696 12.075 1.00 80.88 92 SER A O 1
ATOM 728 N N . ARG A 1 93 ? -15.638 11.822 10.900 1.00 77.88 93 ARG A N 1
ATOM 729 C CA . ARG A 1 93 ? -16.633 11.825 11.989 1.00 77.88 93 ARG A CA 1
ATOM 730 C C . ARG A 1 93 ? -17.151 10.415 12.304 1.00 77.88 93 ARG A C 1
ATOM 732 O O . ARG A 1 93 ? -17.668 10.191 13.393 1.00 77.88 93 ARG A O 1
ATOM 739 N N . GLU A 1 94 ? -16.940 9.463 11.395 1.00 75.56 94 GLU A N 1
ATOM 740 C CA . GLU A 1 94 ? -17.220 8.037 11.590 1.00 75.56 94 GLU A CA 1
ATOM 741 C C . GLU A 1 94 ? -16.353 7.438 12.704 1.00 75.56 94 GLU A C 1
ATOM 743 O O . GLU A 1 94 ? -16.833 6.602 13.465 1.00 75.56 94 GLU A O 1
ATOM 748 N N . LEU A 1 95 ? -15.104 7.900 12.858 1.00 73.38 95 LEU A N 1
ATOM 749 C CA . LEU A 1 95 ? -14.221 7.430 13.925 1.00 73.38 95 LEU A CA 1
ATOM 750 C C . LEU A 1 95 ? -14.679 7.934 15.294 1.00 73.38 95 LEU A C 1
ATOM 752 O 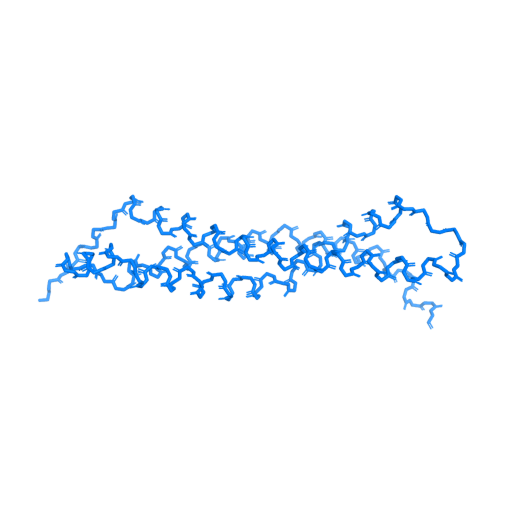O . LEU A 1 95 ? -14.667 7.182 16.263 1.00 73.38 95 LEU A O 1
ATOM 756 N N . VAL A 1 96 ? -15.106 9.196 15.366 1.00 71.06 96 VAL A N 1
ATOM 757 C CA . VAL A 1 96 ? -15.625 9.797 16.603 1.00 71.06 96 VAL A CA 1
ATOM 758 C C . VAL A 1 96 ? -16.907 9.082 17.043 1.00 71.06 96 VAL A C 1
ATOM 760 O O . VAL A 1 96 ? -17.051 8.750 18.218 1.00 71.06 96 VAL A O 1
ATOM 763 N N . ALA A 1 97 ? -17.798 8.763 16.098 1.00 72.06 97 ALA A N 1
ATOM 764 C CA . ALA A 1 97 ? -18.999 7.971 16.363 1.00 72.06 97 ALA A CA 1
ATOM 765 C C . ALA A 1 97 ? -18.672 6.523 16.777 1.00 72.06 97 ALA A C 1
ATOM 767 O O . ALA A 1 97 ? -19.260 6.010 17.728 1.00 72.06 97 ALA A O 1
ATOM 768 N N . ALA A 1 98 ? -17.701 5.874 16.123 1.00 74.38 98 ALA A N 1
ATOM 769 C CA . ALA A 1 98 ? -17.243 4.536 16.495 1.00 74.38 98 ALA A CA 1
ATOM 770 C C . ALA A 1 98 ? -16.628 4.518 17.905 1.00 74.38 98 ALA A C 1
ATOM 772 O O . ALA A 1 98 ? -16.919 3.629 18.702 1.00 74.38 98 ALA A O 1
ATOM 773 N N . HIS A 1 99 ? -15.833 5.528 18.259 1.00 73.81 99 HIS A N 1
ATOM 774 C CA . HIS A 1 99 ? -15.241 5.628 19.590 1.00 73.81 99 HIS A CA 1
ATOM 775 C C . HIS A 1 99 ? -16.307 5.842 20.677 1.00 73.81 99 HIS A C 1
ATOM 777 O O . HIS A 1 99 ? -16.254 5.197 21.721 1.00 73.81 99 HIS A O 1
ATOM 783 N N . ALA A 1 100 ? -17.330 6.662 20.403 1.00 77.06 100 ALA A N 1
ATOM 784 C CA . ALA A 1 100 ? -18.481 6.846 21.294 1.00 77.06 100 ALA A CA 1
ATOM 785 C C . ALA A 1 100 ? -19.323 5.565 21.466 1.00 77.06 100 ALA A C 1
ATOM 787 O O . ALA A 1 100 ? -19.904 5.346 22.525 1.00 77.06 100 ALA A O 1
ATOM 788 N N . ALA A 1 101 ? -19.345 4.692 20.454 1.00 76.25 101 ALA A N 1
ATOM 789 C CA . ALA A 1 101 ? -19.981 3.375 20.505 1.00 76.25 101 ALA A CA 1
ATOM 790 C C . ALA A 1 101 ? -19.111 2.287 21.179 1.00 76.25 101 ALA A C 1
ATOM 792 O O . ALA A 1 101 ? -19.508 1.123 21.220 1.00 76.25 101 ALA A O 1
ATOM 793 N N . GLY A 1 102 ? -17.936 2.642 21.714 1.00 73.56 102 GLY A N 1
ATOM 794 C CA . GLY A 1 102 ? -17.046 1.719 22.424 1.00 73.56 102 GLY A CA 1
ATOM 795 C C . GLY A 1 102 ?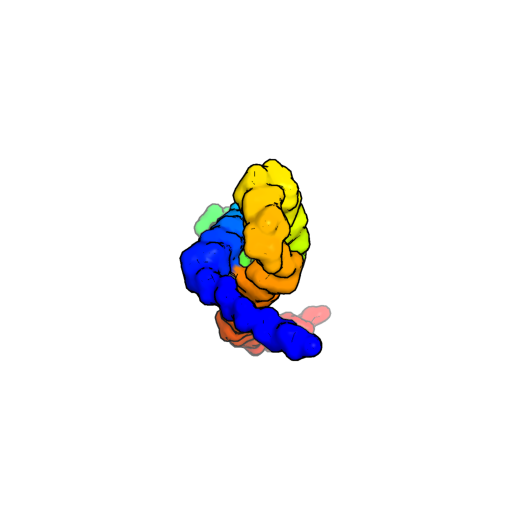 -16.113 0.900 21.525 1.00 73.56 102 GLY A C 1
ATOM 796 O O . GLY A 1 102 ? -15.550 -0.094 21.987 1.00 73.56 102 GLY A O 1
ATOM 797 N N . PHE A 1 103 ? -15.923 1.288 20.257 1.00 74.12 103 PHE A N 1
ATOM 798 C CA . PHE A 1 103 ? -14.950 0.627 19.382 1.00 74.12 103 PHE A CA 1
ATOM 799 C C . PHE A 1 103 ? -13.510 0.938 19.803 1.00 74.12 103 PHE A C 1
ATOM 801 O O . PHE A 1 103 ? -13.140 2.076 20.108 1.00 74.12 103 PHE A O 1
ATOM 808 N N . THR A 1 104 ? -12.671 -0.096 19.768 1.00 80.38 104 THR A N 1
ATOM 809 C CA . THR A 1 104 ? -11.257 -0.014 20.153 1.00 80.38 104 THR A CA 1
ATOM 810 C C . THR A 1 104 ? -10.361 0.248 18.944 1.00 80.38 104 THR A C 1
ATOM 812 O O . THR A 1 104 ? -10.657 -0.168 17.825 1.00 80.38 104 THR A O 1
ATOM 815 N N . ILE A 1 105 ? -9.209 0.885 19.176 1.00 80.94 105 ILE A N 1
ATOM 816 C CA . ILE A 1 105 ? -8.210 1.184 18.133 1.00 80.94 105 ILE A CA 1
ATOM 817 C C . ILE A 1 105 ? -7.745 -0.099 17.415 1.00 80.94 105 ILE A C 1
ATO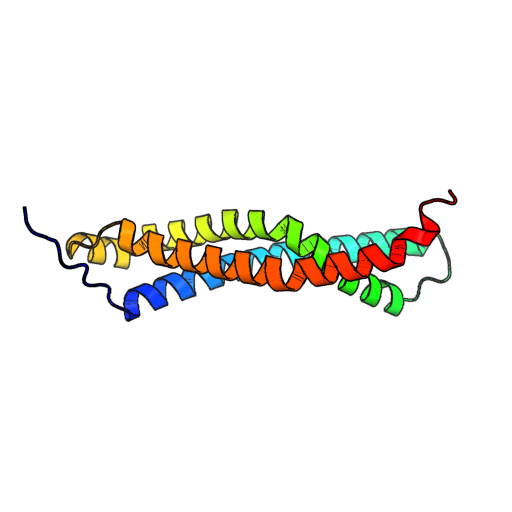M 819 O O . ILE A 1 105 ? -7.556 -0.104 16.198 1.00 80.94 105 ILE A O 1
ATOM 823 N N . TRP A 1 106 ? -7.631 -1.213 18.142 1.00 81.25 106 TRP A N 1
ATOM 824 C CA . TRP A 1 106 ? -7.237 -2.515 17.597 1.00 81.25 106 TRP A CA 1
ATOM 825 C C . TRP A 1 106 ? -8.133 -2.986 16.449 1.00 81.25 106 TRP A C 1
ATOM 827 O O . TRP A 1 106 ? -7.632 -3.523 15.465 1.00 81.25 106 TRP A O 1
ATOM 837 N N . GLN A 1 107 ? -9.440 -2.724 16.517 1.00 80.06 107 GLN A N 1
ATOM 838 C CA . GLN A 1 107 ? -10.384 -3.127 15.468 1.00 80.06 107 GLN A CA 1
ATOM 839 C C . GLN A 1 107 ? -10.174 -2.367 14.149 1.00 80.06 107 GLN A C 1
ATOM 841 O O . GLN A 1 107 ? -10.571 -2.853 13.095 1.00 80.06 107 GLN A O 1
ATOM 846 N N . ILE A 1 108 ? -9.521 -1.205 14.193 1.00 80.38 108 ILE A N 1
ATOM 847 C CA . ILE A 1 108 ? -9.221 -0.368 13.022 1.00 80.38 108 ILE A CA 1
ATOM 848 C C . ILE A 1 108 ? -7.859 -0.739 12.428 1.00 80.38 108 ILE A C 1
ATOM 850 O O . ILE A 1 108 ? -7.677 -0.744 11.209 1.00 80.38 108 ILE A O 1
ATOM 854 N N . ILE A 1 109 ? -6.904 -1.098 13.289 1.00 85.44 109 ILE A N 1
ATOM 855 C CA . ILE A 1 109 ? -5.552 -1.483 12.875 1.00 85.44 109 ILE A CA 1
ATOM 856 C C . ILE A 1 109 ? -5.536 -2.885 12.244 1.00 85.44 109 ILE A C 1
ATOM 858 O O . ILE A 1 109 ? -4.873 -3.078 11.225 1.00 85.44 109 ILE A O 1
ATOM 862 N N . ILE A 1 110 ? -6.286 -3.851 12.792 1.00 88.94 110 ILE A N 1
ATOM 863 C CA . ILE A 1 110 ? -6.309 -5.245 12.307 1.00 88.94 110 ILE A CA 1
ATOM 864 C C . ILE A 1 110 ? -6.596 -5.365 10.792 1.00 88.94 110 ILE A C 1
ATOM 866 O O . ILE A 1 110 ? -5.805 -6.027 10.119 1.00 88.94 110 ILE A O 1
ATOM 870 N N . PRO A 1 111 ? -7.634 -4.722 10.210 1.00 87.31 111 PRO A N 1
ATOM 871 C CA . PRO A 1 111 ? -7.871 -4.773 8.764 1.00 87.31 111 PRO A CA 1
ATOM 872 C C . PRO A 1 111 ? -6.665 -4.319 7.941 1.00 87.31 111 PRO A C 1
ATOM 874 O O . PRO A 1 111 ? -6.339 -4.931 6.927 1.00 87.31 111 PRO A O 1
ATOM 877 N N . SER A 1 112 ? -5.967 -3.282 8.402 1.00 90.19 112 SER A N 1
ATOM 878 C CA . SER A 1 112 ? -4.792 -2.744 7.713 1.00 90.19 112 SER A CA 1
ATOM 879 C C . SER A 1 112 ? -3.620 -3.726 7.758 1.00 90.19 112 SER A C 1
ATOM 881 O O . SER A 1 112 ? -2.982 -3.965 6.735 1.00 90.19 112 SER A O 1
ATOM 883 N N . ILE A 1 113 ? -3.376 -4.362 8.912 1.00 91.06 113 ILE A N 1
ATOM 884 C CA . ILE A 1 113 ? -2.349 -5.406 9.058 1.00 91.06 113 ILE A CA 1
ATOM 885 C C . ILE A 1 113 ? -2.656 -6.594 8.141 1.00 91.06 113 ILE A C 1
ATOM 887 O O . ILE A 1 113 ? -1.776 -7.038 7.406 1.00 91.06 113 ILE A O 1
ATOM 891 N N . CYS A 1 114 ? -3.899 -7.086 8.145 1.00 91.50 114 CYS A N 1
ATOM 892 C CA . CYS A 1 114 ? -4.313 -8.193 7.285 1.00 91.50 114 CYS A CA 1
ATOM 893 C C . CYS A 1 114 ? -4.072 -7.877 5.805 1.00 91.50 114 CYS A C 1
ATOM 895 O O . CYS A 1 114 ? -3.498 -8.696 5.091 1.00 91.50 114 CYS A O 1
ATOM 897 N N . VAL A 1 115 ? -4.449 -6.679 5.349 1.00 91.31 115 VAL A N 1
ATOM 898 C CA . VAL A 1 115 ? -4.234 -6.258 3.959 1.00 91.31 115 VAL A CA 1
ATOM 899 C C . VAL A 1 115 ? -2.744 -6.185 3.618 1.00 91.31 115 VAL A C 1
ATOM 901 O O . VAL A 1 115 ? -2.345 -6.709 2.582 1.00 91.31 115 VAL A O 1
ATOM 904 N N . VAL A 1 116 ? -1.901 -5.600 4.478 1.00 90.81 116 VAL A N 1
ATOM 905 C CA . VAL A 1 116 ? -0.446 -5.527 4.235 1.00 90.81 116 VAL A CA 1
ATOM 906 C C . VAL A 1 116 ? 0.183 -6.917 4.171 1.00 90.81 116 VAL A C 1
ATOM 908 O O . VAL A 1 116 ? 1.001 -7.166 3.289 1.00 90.81 116 VAL A O 1
ATOM 911 N N . LEU A 1 117 ? -0.213 -7.837 5.055 1.00 90.81 117 LEU A N 1
ATOM 912 C CA . LEU A 1 117 ? 0.282 -9.214 5.031 1.00 90.81 117 LEU A CA 1
ATOM 913 C C . LEU A 1 117 ? -0.127 -9.941 3.747 1.00 90.81 117 LEU A C 1
ATOM 915 O O . LEU A 1 117 ? 0.711 -10.601 3.135 1.00 90.81 117 LEU A O 1
ATOM 919 N N . ILE A 1 118 ? -1.377 -9.788 3.303 1.00 91.00 118 ILE A N 1
ATOM 920 C CA . ILE A 1 118 ? -1.864 -10.382 2.049 1.00 91.00 118 ILE A CA 1
ATOM 921 C C . ILE A 1 118 ? -1.114 -9.795 0.850 1.00 91.00 118 ILE A C 1
ATOM 923 O O . ILE A 1 118 ? -0.615 -10.543 0.016 1.00 91.00 118 ILE A O 1
ATOM 927 N N . ILE A 1 119 ? -0.972 -8.469 0.777 1.00 87.75 119 ILE A N 1
ATOM 928 C CA . ILE A 1 119 ? -0.244 -7.806 -0.313 1.00 87.75 119 ILE A CA 1
ATOM 929 C C . ILE A 1 119 ? 1.222 -8.244 -0.319 1.00 87.75 119 ILE A C 1
ATOM 931 O O . ILE A 1 119 ? 1.739 -8.604 -1.370 1.00 87.75 119 ILE A O 1
ATOM 935 N N . GLY A 1 120 ? 1.890 -8.249 0.835 1.00 85.19 120 GLY A N 1
ATOM 936 C CA . GLY A 1 120 ? 3.298 -8.624 0.947 1.00 85.19 120 GLY A CA 1
ATOM 937 C C . GLY A 1 120 ? 3.549 -10.084 0.572 1.00 85.19 120 GLY A C 1
ATOM 938 O O . GLY A 1 120 ? 4.444 -10.370 -0.220 1.00 85.19 120 GLY A O 1
ATOM 939 N N . THR A 1 121 ? 2.733 -11.008 1.084 1.00 85.19 121 THR A N 1
ATOM 940 C CA . THR A 1 121 ? 2.837 -12.444 0.763 1.00 85.19 121 THR A CA 1
ATOM 941 C C . THR A 1 121 ? 2.538 -12.718 -0.706 1.00 85.19 121 THR A C 1
ATOM 943 O O . THR A 1 121 ? 3.297 -13.445 -1.348 1.00 85.19 121 THR A O 1
ATOM 946 N N . PHE A 1 122 ? 1.501 -12.093 -1.268 1.00 84.06 122 PHE A N 1
ATOM 947 C CA . PHE A 1 122 ? 1.184 -12.173 -2.693 1.00 84.06 122 PHE A CA 1
ATOM 948 C C . PHE A 1 122 ? 2.332 -11.628 -3.551 1.00 84.06 122 PHE A C 1
ATOM 950 O O . PHE A 1 122 ? 2.779 -12.284 -4.489 1.00 84.06 122 PHE A O 1
ATOM 957 N N . TRP A 1 123 ? 2.877 -10.467 -3.189 1.00 79.19 123 TRP A N 1
ATOM 958 C CA . TRP A 1 123 ? 3.965 -9.826 -3.922 1.00 79.19 123 TRP A CA 1
ATOM 95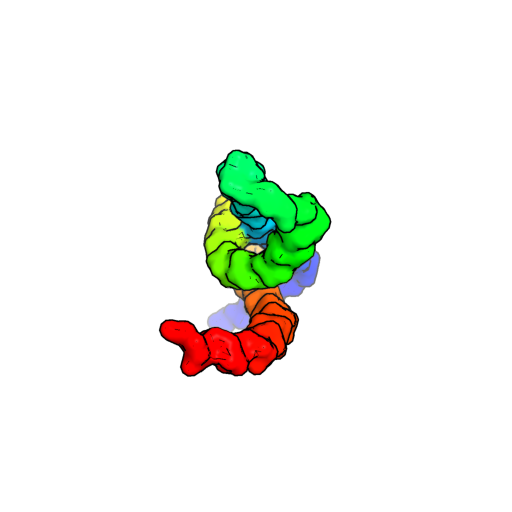9 C C . TRP A 1 123 ? 5.245 -10.662 -3.919 1.00 79.19 123 TRP A C 1
ATOM 961 O O . TRP A 1 123 ? 5.856 -10.860 -4.967 1.00 79.19 123 TRP A O 1
ATOM 971 N N . ILE A 1 124 ? 5.641 -11.198 -2.760 1.00 77.62 124 ILE A N 1
ATOM 972 C CA . ILE A 1 124 ? 6.809 -12.078 -2.645 1.00 77.62 124 ILE A CA 1
ATOM 973 C C . ILE A 1 124 ? 6.563 -13.380 -3.417 1.00 77.62 124 ILE A C 1
ATOM 975 O O . ILE A 1 124 ? 7.430 -13.806 -4.171 1.00 77.62 124 ILE A O 1
ATOM 979 N N . SER A 1 125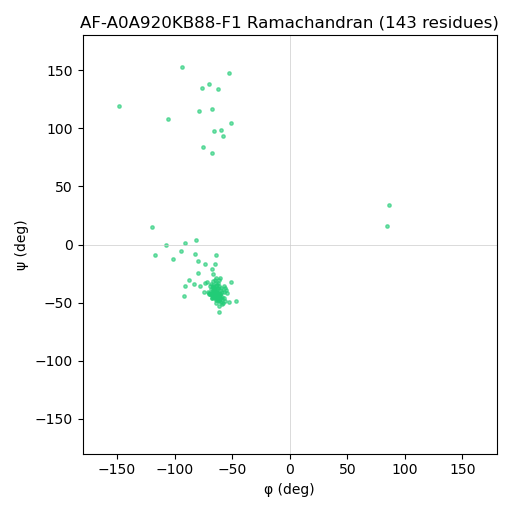 ? 5.382 -13.988 -3.300 1.00 73.94 125 SER A N 1
ATOM 980 C CA . SER A 1 125 ? 5.089 -15.267 -3.964 1.00 73.94 125 SER A CA 1
ATOM 981 C C . SER A 1 125 ? 5.053 -15.156 -5.489 1.00 73.94 125 SER A C 1
ATOM 983 O O . SER A 1 125 ? 5.421 -16.108 -6.165 1.00 73.94 125 SER A O 1
ATOM 985 N N . VAL A 1 126 ? 4.643 -14.010 -6.040 1.00 70.62 126 VAL A N 1
ATOM 986 C CA . VAL A 1 126 ? 4.542 -13.806 -7.494 1.00 70.62 126 VAL A CA 1
ATOM 987 C C . VAL A 1 126 ? 5.831 -13.222 -8.084 1.00 70.62 126 VAL A C 1
ATOM 989 O O . VAL A 1 126 ? 6.303 -13.701 -9.111 1.00 70.62 126 VAL A O 1
ATOM 992 N N . ILE A 1 127 ? 6.449 -12.219 -7.450 1.00 65.50 127 ILE A N 1
ATOM 993 C CA . ILE A 1 127 ? 7.596 -11.494 -8.036 1.00 65.50 127 ILE A CA 1
ATOM 994 C C . ILE A 1 127 ? 8.946 -12.160 -7.739 1.00 65.50 127 ILE A C 1
ATOM 996 O O . ILE A 1 127 ? 9.867 -12.074 -8.558 1.00 65.50 127 ILE A O 1
ATOM 1000 N N . ASN A 1 128 ? 9.083 -12.847 -6.602 1.00 63.12 128 ASN A N 1
ATOM 1001 C CA . ASN A 1 128 ? 10.328 -13.523 -6.227 1.00 63.12 128 ASN A CA 1
ATOM 1002 C C . ASN A 1 128 ? 10.691 -14.697 -7.168 1.00 63.12 128 ASN A C 1
ATOM 1004 O O . ASN A 1 128 ? 11.830 -14.729 -7.641 1.00 63.12 128 ASN A O 1
ATOM 1008 N N . PRO A 1 129 ? 9.773 -15.611 -7.558 1.00 62.28 129 PRO A N 1
ATOM 1009 C CA . PRO A 1 129 ? 10.110 -16.647 -8.538 1.00 62.28 129 PRO A CA 1
ATOM 1010 C C . PRO A 1 129 ? 10.393 -16.063 -9.927 1.00 62.28 129 PRO A C 1
ATOM 1012 O O . PRO A 1 129 ? 11.333 -16.504 -10.582 1.00 62.28 129 PRO A O 1
ATOM 1015 N N . VAL A 1 130 ? 9.668 -15.018 -10.346 1.00 59.41 130 VAL A N 1
ATOM 1016 C CA . VAL A 1 130 ? 9.911 -14.334 -11.630 1.00 59.41 130 VAL A CA 1
ATOM 1017 C C . VAL A 1 130 ? 11.316 -13.718 -11.667 1.00 59.41 130 VAL A C 1
ATOM 1019 O O . VAL A 1 130 ? 12.044 -13.895 -12.641 1.00 59.41 130 VAL A O 1
ATOM 1022 N N . SER A 1 131 ? 11.758 -13.075 -10.582 1.00 52.16 131 SER A N 1
ATOM 1023 C CA . SER A 1 131 ? 13.115 -12.511 -10.490 1.00 52.16 131 SER A CA 1
ATOM 1024 C C . SER A 1 131 ? 14.206 -13.589 -10.417 1.00 52.16 131 SER A C 1
ATOM 1026 O O . SER A 1 131 ? 15.287 -13.417 -10.987 1.00 52.16 131 SER A O 1
ATOM 1028 N N . SER A 1 132 ? 13.930 -14.713 -9.749 1.00 55.38 132 SER A N 1
ATOM 1029 C CA . SER A 1 132 ? 14.871 -15.833 -9.615 1.00 55.38 132 SER A CA 1
ATOM 1030 C C . SER A 1 132 ? 15.097 -16.564 -10.947 1.00 55.38 132 SER A C 1
ATOM 1032 O O . SER A 1 132 ? 16.242 -16.814 -11.330 1.00 55.38 132 SER A O 1
ATOM 1034 N N . VAL A 1 133 ? 14.031 -16.810 -11.721 1.00 59.34 133 VAL A N 1
ATOM 1035 C CA . VAL A 1 133 ? 14.109 -17.457 -13.046 1.00 59.34 133 VAL A CA 1
ATOM 1036 C C . VAL A 1 133 ? 14.841 -16.580 -14.071 1.00 59.34 133 VAL A C 1
ATOM 1038 O O . VAL A 1 133 ? 15.647 -17.088 -14.855 1.00 59.34 133 VAL A O 1
ATOM 1041 N N . LEU A 1 134 ? 14.638 -15.257 -14.040 1.00 54.88 134 LEU A N 1
ATOM 1042 C CA . LEU A 1 134 ? 15.382 -14.332 -14.905 1.00 54.88 134 LEU A CA 1
ATOM 1043 C C . LEU A 1 134 ? 16.871 -14.244 -14.531 1.00 54.88 134 LEU A C 1
ATOM 1045 O O . LEU A 1 134 ? 17.726 -14.208 -15.413 1.00 54.88 134 LEU A O 1
ATOM 1049 N N . THR A 1 135 ? 17.209 -14.269 -13.238 1.00 53.38 135 THR A N 1
ATOM 1050 C CA . THR A 1 135 ? 18.610 -14.192 -12.784 1.00 53.38 135 THR A CA 1
ATOM 1051 C C . THR A 1 135 ? 19.387 -15.484 -13.075 1.00 53.38 135 THR A C 1
ATOM 1053 O O . THR A 1 135 ? 20.579 -15.428 -13.379 1.00 53.38 135 THR A O 1
ATOM 1056 N N . ALA A 1 136 ? 18.726 -16.648 -13.051 1.00 55.16 136 ALA A N 1
ATOM 1057 C CA . ALA A 1 136 ? 19.344 -17.933 -13.388 1.00 55.16 136 ALA A CA 1
ATOM 1058 C C . ALA A 1 136 ? 19.849 -17.995 -14.845 1.00 55.16 136 ALA A C 1
ATOM 1060 O O . ALA A 1 136 ? 20.898 -18.583 -15.099 1.00 55.16 136 ALA A O 1
ATOM 1061 N N . ASN A 1 137 ? 19.168 -17.320 -15.778 1.00 54.38 137 ASN A N 1
ATOM 1062 C CA . ASN A 1 137 ? 19.564 -17.259 -17.191 1.00 54.38 137 ASN A CA 1
ATOM 1063 C C . ASN A 1 137 ? 20.693 -16.248 -17.487 1.00 54.38 137 ASN A C 1
ATOM 1065 O O . ASN A 1 137 ? 21.306 -16.309 -18.548 1.00 54.38 137 ASN A O 1
ATOM 1069 N N . LEU A 1 138 ? 21.005 -15.333 -16.561 1.00 53.59 138 LEU A N 1
ATOM 1070 C CA . LEU A 1 138 ? 22.036 -14.292 -16.730 1.00 53.59 138 LEU A CA 1
ATOM 1071 C C . LEU A 1 138 ? 23.416 -14.685 -16.174 1.00 53.59 138 LEU A C 1
ATOM 1073 O O . LEU A 1 138 ? 24.394 -13.962 -16.378 1.00 53.59 138 LEU A O 1
ATOM 1077 N N . LYS A 1 139 ? 23.529 -15.840 -15.502 1.00 53.03 139 LYS A N 1
ATOM 1078 C CA . LYS A 1 139 ? 24.803 -16.327 -14.951 1.00 53.03 139 LYS A CA 1
ATOM 1079 C C . LYS A 1 139 ? 25.927 -16.604 -15.969 1.00 53.03 139 LYS A C 1
ATOM 1081 O O . LYS A 1 139 ? 27.066 -16.385 -15.567 1.00 53.03 139 LYS A O 1
ATOM 1086 N N . PRO A 1 140 ? 25.710 -17.013 -17.238 1.00 54.62 140 PRO A N 1
ATOM 1087 C CA . PRO A 1 140 ? 26.841 -17.331 -18.116 1.00 54.62 140 PRO A CA 1
ATOM 1088 C C . PRO A 1 140 ? 27.622 -16.109 -18.639 1.00 54.62 140 PRO A C 1
ATOM 1090 O O . PRO A 1 140 ? 28.761 -16.277 -19.057 1.00 54.62 140 PRO A O 1
ATOM 1093 N N . TRP A 1 141 ? 27.082 -14.883 -18.577 1.00 54.25 141 TRP A N 1
ATOM 1094 C CA . TRP A 1 141 ? 27.738 -13.690 -19.151 1.00 54.25 141 TRP A CA 1
ATOM 1095 C C . TRP A 1 141 ? 28.461 -12.792 -18.141 1.00 54.25 141 TRP A C 1
ATOM 1097 O O . TRP A 1 141 ? 29.237 -11.931 -18.541 1.00 54.25 141 TRP A O 1
ATOM 1107 N N . LYS A 1 142 ? 28.248 -12.984 -16.832 1.00 52.81 142 LYS A N 1
ATOM 1108 C CA . LYS A 1 142 ? 28.875 -12.154 -15.782 1.00 52.81 142 LYS A CA 1
ATOM 1109 C C . LYS A 1 142 ? 30.218 -12.689 -15.263 1.00 52.81 142 LYS A C 1
ATOM 1111 O O . LYS A 1 142 ? 30.782 -12.102 -14.350 1.00 52.81 142 LYS A O 1
ATOM 1116 N N . ILE A 1 143 ? 30.690 -13.811 -15.810 1.00 55.78 143 ILE A N 1
ATOM 1117 C CA . ILE A 1 143 ? 31.953 -14.482 -15.442 1.00 55.78 143 ILE A CA 1
ATOM 1118 C C . ILE A 1 143 ? 33.037 -14.309 -16.523 1.00 55.78 143 ILE A C 1
ATOM 1120 O O . ILE A 1 143 ? 34.138 -14.824 -16.364 1.00 55.78 143 ILE A O 1
ATOM 1124 N N . ALA A 1 144 ? 32.727 -13.607 -17.621 1.00 54.56 144 ALA A N 1
ATOM 1125 C CA . ALA A 1 144 ? 33.607 -13.425 -18.780 1.00 54.56 144 ALA A CA 1
ATOM 1126 C C . ALA A 1 144 ? 33.960 -11.947 -19.071 1.00 54.56 144 ALA A C 1
ATOM 1128 O O . ALA A 1 144 ? 34.453 -11.638 -20.153 1.00 54.56 144 ALA A O 1
ATOM 1129 N N . SER A 1 145 ? 33.717 -11.039 -18.118 1.00 40.56 145 SER A N 1
ATOM 1130 C CA . SER A 1 145 ? 34.118 -9.621 -18.150 1.00 40.56 145 SER A CA 1
ATOM 1131 C C . SER A 1 145 ? 34.583 -9.182 -16.772 1.00 40.56 145 SER A C 1
ATOM 1133 O O . SER A 1 145 ? 35.568 -8.426 -16.691 1.00 40.56 145 SER A O 1
#

pLDDT: mean 76.0, std 14.17, range [40.56, 94.12]

Solvent-accessible surface area (backbone atoms only — not comparable to full-atom values): 8252 Å² total; per-residue (Å²): 137,81,85,76,76,76,82,76,51,66,67,60,41,51,50,54,31,54,50,36,51,52,34,21,51,51,44,38,51,53,54,50,50,54,51,51,51,52,51,54,50,52,47,56,64,53,52,77,76,48,89,88,76,55,73,66,58,54,53,52,51,48,60,68,42,44,63,63,53,44,63,70,44,49,65,53,15,46,53,55,8,50,52,53,34,50,54,51,46,73,73,31,69,64,47,58,52,38,47,74,72,68,53,56,72,64,71,66,48,50,35,51,52,54,50,51,51,51,52,50,51,51,48,48,68,58,49,48,57,55,53,50,59,58,52,66,73,52,56,82,67,76,80,79,119

Nearest PDB structures (foldseek):
  6jx6-assembly1_D  TM=3.477E-01  e=3.814E+00  Homo sapiens
  5j0l-assembly1_A  TM=2.899E-01  e=5.339E+00  synthetic construct
  6jx6-assembly1_A  TM=3.601E-01  e=8.359E+00  Homo sapiens
  6jx6-assembly1_C  TM=3.602E-01  e=9.889E+00  Homo sapiens
  6f03-assembly2_C  TM=2.410E-01  e=9.889E+00  Burkholderia pseudomallei K96243

Radius of gyration: 21.81 Å; Cα contacts (8 Å, |Δi|>4): 60; chains: 1; bounding box: 54×31×68 Å

Secondary structure (DSSP, 8-state):
---------HHHHHHHHHHHHHHHHHHHHHHHHHHHHHHHHHHHHHHTTSS---HHHHHHHHHHHHHHHHHHHHHHHHHHHHHHHHHHHHTSHHHHHHHHTT--HHHHHHHHHHHHHHHHHHHHHHHHHHHHHHHHHHTTTTT--

Foldseek 3Di:
DDPPPPPLPVVLLVVLLVLLVVLLVVLLVVVLVVVLVVLVVVVVVVCVPDPDDDPVNSVVVSVLCSLVVSVVCSVVSNVVSVVVSVVVCVPDVVVVVCVVVVDDPCSSVVSSVVSSVVCVVVSCVPSVVVVVVVVVVVVVPVVPD